Protein AF-H5SJ50-F1 (afdb_monomer)

Solvent-accessible surface area (backbone atoms only — not comparable to full-atom values): 4985 Å² total; per-residue (Å²): 140,58,66,77,48,103,87,42,49,55,66,57,68,32,62,91,32,47,74,73,46,47,52,43,46,52,56,47,45,75,76,46,77,77,88,46,64,64,51,43,25,71,73,54,62,44,92,54,54,66,59,23,50,52,51,36,48,53,47,48,71,71,37,84,84,55,87,79,61,89,81,54,78,80,79,73,79,81,128

Mean predicted aligned error: 4.26 Å

Foldseek 3Di:
DQAPDPPDGPVCLQPPDDPVLVVQVVVVVVVDNDDDQVSSCVRSVRPGPPVSVVVSQVCLVVDQPPPDDDDDDRDPPDD

Nearest PDB structures (foldseek):
  2i5h-assembly1_A  TM=9.455E-01  e=1.378E-03  Archaeoglobus fulgidus

pLDDT: mean 90.73, std 7.73, range [51.66, 96.75]

Organism: NCBI:txid29281

InterPro domains:
  IPR007003 Protein of unknown function DUF655 [PF04919] (4-73)
  IPR007003 Protein of unknown function DUF655 [PTHR40734] (4-74)

Secondary structure (DSSP, 8-state):
--EEETTEEGGGGSTT--HHHHHHHHHHHHH----SHHHHHHHH--S-HHHHHHHHHHHHHH-TT-S--SSSPPPPPP-

Structure (mmCIF, N/CA/C/O backbone):
data_AF-H5SJ50-F1
#
_entry.id   AF-H5SJ50-F1
#
loop_
_atom_site.group_PDB
_atom_site.id
_atom_site.type_symbol
_atom_site.label_atom_id
_atom_site.label_alt_id
_atom_site.label_comp_id
_atom_site.label_asym_id
_atom_site.label_entity_id
_atom_site.label_seq_id
_atom_site.pdbx_PDB_ins_code
_atom_site.Cartn_x
_atom_site.Cartn_y
_atom_site.Cartn_z
_atom_site.occupancy
_atom_site.B_iso_or_equiv
_atom_site.auth_seq_id
_atom_site.auth_comp_id
_atom_site.auth_asym_id
_atom_site.auth_atom_id
_atom_site.pdbx_PDB_model_num
ATOM 1 N N . SER A 1 1 ? 3.068 -10.178 8.803 1.00 62.03 1 SER A N 1
ATOM 2 C CA . SER A 1 1 ? 4.006 -9.037 8.708 1.00 62.03 1 SER A CA 1
ATOM 3 C C . SER A 1 1 ? 4.279 -8.749 7.236 1.00 62.03 1 SER A C 1
ATOM 5 O O . SER A 1 1 ? 4.451 -9.690 6.480 1.00 62.03 1 SER A O 1
ATOM 7 N N . GLY A 1 2 ? 4.229 -7.481 6.810 1.00 80.50 2 GLY A N 1
ATOM 8 C CA . GLY A 1 2 ? 4.418 -7.049 5.409 1.00 80.50 2 GLY A CA 1
ATOM 9 C C . GLY A 1 2 ? 5.510 -5.986 5.253 1.00 80.50 2 GLY A C 1
ATOM 10 O O . GLY A 1 2 ? 5.453 -5.160 4.349 1.00 80.50 2 GLY A O 1
ATOM 11 N N . MET A 1 3 ? 6.466 -5.953 6.182 1.00 90.94 3 MET A N 1
ATOM 12 C CA . MET A 1 3 ? 7.583 -5.008 6.177 1.00 90.94 3 MET A CA 1
ATOM 13 C C . MET A 1 3 ? 8.656 -5.484 5.195 1.00 90.94 3 MET A C 1
ATOM 15 O O . MET A 1 3 ? 9.094 -6.627 5.286 1.00 90.94 3 MET A O 1
ATOM 19 N N . LEU A 1 4 ? 9.088 -4.606 4.290 1.00 88.12 4 LEU A N 1
ATOM 20 C CA . LEU A 1 4 ? 10.209 -4.860 3.374 1.00 88.12 4 LEU A CA 1
ATOM 21 C C . LEU A 1 4 ? 11.538 -4.414 3.983 1.00 88.12 4 LEU A C 1
ATOM 23 O O . LEU A 1 4 ? 12.571 -5.043 3.788 1.00 88.12 4 LEU A O 1
ATOM 27 N N . THR A 1 5 ? 11.504 -3.323 4.746 1.00 89.94 5 THR A N 1
ATOM 28 C CA . THR A 1 5 ? 12.624 -2.838 5.562 1.00 89.94 5 THR A CA 1
ATOM 29 C C . THR A 1 5 ? 12.071 -2.331 6.896 1.00 89.94 5 THR A C 1
ATOM 31 O O . THR A 1 5 ? 10.861 -2.112 6.991 1.00 89.94 5 THR A O 1
ATOM 34 N N . PRO A 1 6 ? 12.907 -2.042 7.914 1.00 89.94 6 PRO A N 1
ATOM 35 C CA . PRO A 1 6 ? 12.433 -1.487 9.187 1.00 89.94 6 PRO A CA 1
ATOM 36 C C . PRO A 1 6 ? 11.639 -0.177 9.063 1.00 89.94 6 PRO A C 1
ATOM 38 O O . PRO A 1 6 ? 10.950 0.209 10.001 1.00 89.94 6 PRO A O 1
ATOM 41 N N . ARG A 1 7 ? 11.739 0.521 7.923 1.00 87.38 7 ARG A N 1
ATOM 42 C CA . ARG A 1 7 ? 11.077 1.810 7.672 1.00 87.38 7 ARG A CA 1
ATOM 43 C C . ARG A 1 7 ? 10.093 1.791 6.496 1.00 87.38 7 ARG A C 1
ATOM 45 O O . ARG A 1 7 ? 9.610 2.860 6.138 1.00 87.38 7 ARG A O 1
ATOM 52 N N . MET A 1 8 ? 9.833 0.636 5.876 1.00 90.62 8 MET A N 1
ATOM 53 C CA . MET A 1 8 ? 9.027 0.557 4.650 1.00 90.62 8 MET A CA 1
ATOM 54 C C . MET A 1 8 ? 8.152 -0.691 4.629 1.00 90.62 8 MET A C 1
ATOM 56 O O . MET A 1 8 ? 8.658 -1.816 4.693 1.00 90.62 8 MET A O 1
ATOM 60 N N . HIS A 1 9 ? 6.848 -0.485 4.479 1.00 94.56 9 HIS A N 1
ATOM 61 C CA . HIS A 1 9 ? 5.864 -1.545 4.332 1.00 94.56 9 HIS A CA 1
ATOM 62 C C . HIS A 1 9 ? 5.543 -1.810 2.853 1.00 94.56 9 HIS A C 1
ATOM 64 O O . HIS A 1 9 ? 5.465 -0.886 2.049 1.00 94.56 9 HIS A O 1
ATOM 70 N N . ALA A 1 10 ? 5.285 -3.067 2.490 1.00 94.06 10 ALA A N 1
ATOM 71 C CA . ALA A 1 10 ? 4.975 -3.480 1.119 1.00 94.06 10 ALA A CA 1
ATOM 72 C C . ALA A 1 10 ? 3.768 -2.737 0.524 1.00 94.06 10 ALA A C 1
ATOM 74 O O . ALA A 1 10 ? 3.792 -2.345 -0.634 1.00 94.06 10 ALA A O 1
ATOM 75 N N . LEU A 1 11 ? 2.731 -2.481 1.327 1.00 93.69 11 LEU A N 1
ATOM 76 C CA . LEU A 1 11 ? 1.557 -1.719 0.876 1.00 93.69 11 LEU A CA 1
ATOM 77 C C . LEU A 1 11 ? 1.892 -0.288 0.428 1.00 93.69 11 LEU A C 1
ATOM 79 O O . LEU A 1 11 ? 1.178 0.232 -0.416 1.00 93.69 11 LEU A O 1
ATOM 83 N N . GLU A 1 12 ? 2.966 0.333 0.931 1.00 93.19 12 GLU A N 1
ATOM 84 C CA . GLU A 1 12 ? 3.383 1.680 0.495 1.00 93.19 12 GLU A CA 1
ATOM 85 C C . GLU A 1 12 ? 3.896 1.699 -0.952 1.00 93.19 12 GLU A C 1
ATOM 87 O O . GLU A 1 12 ? 3.973 2.756 -1.571 1.00 93.19 12 GLU A O 1
ATOM 92 N N . LEU A 1 13 ? 4.234 0.534 -1.511 1.00 93.25 13 LEU A N 1
ATOM 93 C CA . LEU A 1 13 ? 4.621 0.406 -2.912 1.00 93.25 13 LEU A CA 1
ATOM 94 C C . LEU A 1 13 ? 3.423 0.440 -3.865 1.00 93.25 13 LEU A C 1
ATOM 96 O O . LEU A 1 13 ? 3.606 0.645 -5.067 1.00 93.25 13 LEU A O 1
ATOM 100 N N . VAL A 1 14 ? 2.206 0.226 -3.356 1.00 94.00 14 VAL A N 1
ATOM 101 C CA . VAL A 1 14 ? 0.985 0.275 -4.158 1.00 94.00 14 VAL A CA 1
ATOM 102 C C . VAL A 1 14 ? 0.616 1.744 -4.407 1.00 94.00 14 VAL A C 1
ATOM 104 O O . VAL A 1 14 ? 0.420 2.499 -3.449 1.00 94.00 14 VAL A O 1
ATOM 107 N N . PRO A 1 15 ? 0.482 2.177 -5.676 1.00 92.12 15 PRO A N 1
ATOM 108 C CA . PRO A 1 15 ? 0.143 3.556 -6.005 1.00 92.12 15 PRO A CA 1
ATOM 109 C C . PRO A 1 15 ? -1.126 4.030 -5.290 1.00 92.12 15 PRO A C 1
ATOM 111 O O . PRO A 1 15 ? -2.177 3.399 -5.376 1.00 92.12 15 PRO A O 1
ATOM 114 N N . GLY A 1 16 ? -1.029 5.169 -4.605 1.00 90.06 16 GLY A N 1
ATOM 115 C CA . GLY A 1 16 ? -2.134 5.754 -3.840 1.00 90.06 16 GLY A CA 1
ATOM 116 C C . GLY A 1 16 ? -2.148 5.396 -2.350 1.00 90.06 16 GLY A C 1
ATOM 117 O O . GLY A 1 16 ? -2.898 6.022 -1.603 1.00 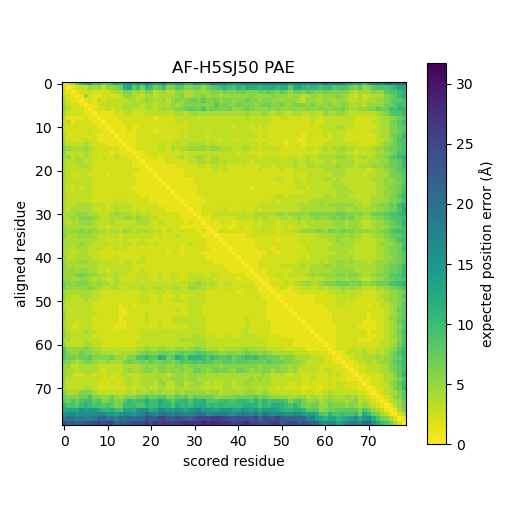90.06 16 GLY A O 1
ATOM 118 N N . ILE A 1 17 ? -1.294 4.476 -1.885 1.00 93.44 17 ILE A N 1
ATOM 119 C CA . ILE A 1 17 ? -1.167 4.148 -0.460 1.00 93.44 17 ILE A CA 1
ATOM 120 C C . ILE A 1 17 ? 0.052 4.862 0.137 1.00 93.44 17 ILE A C 1
ATOM 122 O O . ILE A 1 17 ? 1.189 4.426 0.002 1.00 93.44 17 ILE A O 1
ATOM 126 N N . GLY A 1 18 ? -0.190 5.968 0.842 1.00 90.75 18 GLY A N 1
ATOM 127 C CA . GLY A 1 18 ? 0.820 6.627 1.681 1.00 90.75 18 GLY A CA 1
ATOM 128 C C . GLY A 1 18 ? 0.743 6.196 3.149 1.00 90.75 18 GLY A C 1
ATOM 129 O O . GLY A 1 18 ? -0.172 5.477 3.548 1.00 90.75 18 GLY A O 1
ATOM 130 N N . LYS A 1 19 ? 1.636 6.721 3.998 1.00 91.44 19 LYS A N 1
ATOM 131 C CA . LYS A 1 19 ? 1.716 6.386 5.438 1.00 91.44 19 LYS A CA 1
ATOM 132 C C . LYS A 1 19 ? 0.383 6.460 6.190 1.00 91.44 19 LYS A C 1
ATOM 134 O O . LYS A 1 19 ? 0.065 5.560 6.959 1.00 91.44 19 LYS A O 1
ATOM 139 N N . LYS A 1 20 ? -0.419 7.508 5.963 1.00 92.06 20 LYS A N 1
ATOM 140 C CA . LYS A 1 20 ? -1.737 7.662 6.612 1.00 92.06 20 LYS A CA 1
ATOM 141 C C . LYS A 1 20 ? -2.693 6.537 6.216 1.00 92.06 20 LYS A C 1
ATOM 143 O O . LYS A 1 20 ? -3.392 5.986 7.060 1.00 92.06 20 LYS A O 1
ATOM 148 N N . MET A 1 21 ? -2.713 6.201 4.929 1.00 93.94 21 MET A N 1
ATOM 149 C CA . MET A 1 21 ? -3.572 5.147 4.408 1.00 93.94 21 MET A CA 1
ATOM 150 C C . MET A 1 21 ? -3.078 3.772 4.862 1.00 93.94 21 MET A C 1
ATOM 152 O O . MET A 1 21 ? -3.894 2.963 5.281 1.00 93.94 21 MET A O 1
ATOM 156 N N . LEU A 1 22 ? -1.760 3.541 4.887 1.00 94.00 22 LEU A N 1
ATOM 157 C CA . LEU A 1 22 ? -1.150 2.339 5.458 1.00 94.00 22 LEU A CA 1
ATOM 158 C C . LEU A 1 22 ? -1.619 2.098 6.896 1.00 94.00 22 LEU A C 1
ATOM 160 O O . LEU A 1 22 ? -2.082 1.004 7.197 1.00 94.00 22 LEU A O 1
ATOM 164 N N . GLN A 1 23 ? -1.517 3.104 7.771 1.00 93.69 23 GLN A N 1
ATOM 165 C CA . GLN A 1 23 ? -1.956 2.961 9.164 1.00 93.69 23 GLN A CA 1
ATOM 166 C C . GLN A 1 23 ? -3.429 2.559 9.234 1.00 93.69 23 GLN A C 1
ATOM 168 O O . GLN A 1 23 ? -3.774 1.612 9.930 1.00 93.69 23 GLN A O 1
ATOM 173 N N . LYS A 1 24 ? -4.277 3.190 8.415 1.00 94.44 24 LYS A N 1
ATOM 174 C CA . LYS A 1 24 ? -5.692 2.832 8.319 1.00 94.44 24 LYS A CA 1
ATOM 175 C C . LYS A 1 24 ? -5.908 1.393 7.836 1.00 94.44 24 LYS A C 1
ATOM 177 O O . LYS A 1 24 ? -6.716 0.683 8.416 1.00 94.44 24 LYS A O 1
ATOM 182 N N . PHE A 1 25 ? -5.167 0.937 6.824 1.00 94.50 25 PHE A N 1
ATOM 183 C CA . PHE A 1 25 ? -5.205 -0.456 6.360 1.00 94.50 25 PHE A CA 1
ATOM 184 C C . PHE A 1 25 ? -4.853 -1.446 7.472 1.00 94.50 25 PHE A C 1
ATOM 186 O O . PHE A 1 25 ? -5.508 -2.478 7.589 1.00 94.50 25 PHE A O 1
ATOM 193 N N . LEU A 1 26 ? -3.820 -1.146 8.263 1.00 93.38 26 LEU A N 1
ATOM 194 C CA . LEU A 1 26 ? -3.386 -2.006 9.361 1.00 93.38 26 LEU A CA 1
ATOM 195 C C . LEU A 1 26 ? -4.445 -2.053 10.466 1.00 93.38 26 LEU A C 1
ATOM 197 O O . LEU A 1 26 ? -4.873 -3.145 10.818 1.00 93.38 26 LEU A O 1
ATOM 201 N N . THR A 1 27 ? -4.941 -0.897 10.918 1.00 94.81 27 THR A N 1
ATOM 202 C CA . THR A 1 27 ? -6.000 -0.818 11.937 1.00 94.81 27 THR A CA 1
ATOM 203 C C . THR A 1 27 ? -7.270 -1.549 11.505 1.00 94.81 27 THR A C 1
ATOM 205 O O . THR A 1 27 ? -7.816 -2.340 12.265 1.00 94.81 27 THR A O 1
ATOM 208 N N . GLU A 1 28 ? -7.732 -1.330 10.272 1.00 95.00 28 GLU A N 1
ATOM 209 C CA . GLU A 1 28 ? -8.915 -2.019 9.753 1.00 95.00 28 GLU A CA 1
ATOM 210 C C . GLU A 1 28 ? -8.688 -3.532 9.678 1.00 95.00 28 GLU A C 1
ATOM 212 O O . GLU A 1 28 ? -9.521 -4.311 10.137 1.00 95.00 28 GLU A O 1
ATOM 217 N N . ARG A 1 29 ? -7.540 -3.975 9.163 1.00 93.56 29 ARG A N 1
ATOM 218 C CA . ARG A 1 29 ? -7.237 -5.407 9.083 1.00 93.56 29 ARG A CA 1
ATOM 219 C C . ARG A 1 29 ? -7.196 -6.070 10.462 1.00 93.56 29 ARG A C 1
ATOM 221 O O . ARG A 1 29 ? -7.627 -7.213 10.577 1.00 93.56 29 ARG A O 1
ATOM 228 N N . ASP A 1 30 ? -6.682 -5.370 11.472 1.00 93.75 30 ASP A N 1
ATOM 229 C CA . ASP A 1 30 ? -6.612 -5.879 12.843 1.00 93.75 30 ASP A CA 1
ATOM 230 C C . ASP A 1 30 ? -8.014 -6.006 13.470 1.00 93.75 30 ASP A C 1
ATOM 232 O O . ASP A 1 30 ? -8.249 -6.929 14.246 1.00 93.75 30 ASP A O 1
ATOM 236 N N . ASN A 1 31 ? -8.968 -5.151 13.074 1.00 93.81 31 ASN A N 1
ATOM 237 C CA . ASN A 1 31 ? -10.375 -5.281 13.469 1.00 93.81 31 ASN A CA 1
ATOM 238 C C . ASN A 1 31 ? -11.059 -6.478 12.786 1.00 93.81 31 ASN A C 1
ATOM 240 O O . ASN A 1 31 ? -11.740 -7.265 13.440 1.00 93.81 31 ASN A O 1
ATOM 244 N N . ALA A 1 32 ? -10.921 -6.595 11.461 1.00 94.88 32 ALA A N 1
ATOM 245 C CA . ALA A 1 32 ? -11.507 -7.679 10.674 1.00 94.88 32 ALA A CA 1
ATOM 246 C C . ALA A 1 32 ? -10.822 -7.824 9.307 1.00 94.88 32 ALA A C 1
ATOM 248 O O . ALA A 1 32 ? -10.511 -6.830 8.641 1.00 94.88 32 ALA A O 1
ATOM 249 N N . SER A 1 33 ? -10.674 -9.069 8.842 1.00 94.75 33 SER A N 1
ATOM 250 C CA . SER A 1 33 ? -10.146 -9.364 7.502 1.00 94.75 33 SER A CA 1
ATOM 251 C C . SER A 1 33 ? -11.035 -8.779 6.404 1.00 94.75 33 SER A C 1
ATOM 253 O O . SER A 1 33 ? -12.258 -8.792 6.518 1.00 94.75 33 SER A O 1
ATOM 255 N N . PHE A 1 34 ? -10.419 -8.286 5.328 1.00 95.81 34 PHE A N 1
ATOM 256 C CA . PHE A 1 34 ? -11.160 -7.789 4.169 1.00 95.81 34 PHE A CA 1
ATOM 257 C C . PHE A 1 34 ? -11.756 -8.947 3.366 1.00 95.81 34 PHE A C 1
ATOM 259 O O . PHE A 1 34 ? -11.059 -9.919 3.075 1.00 95.81 34 PHE A O 1
ATOM 266 N N . THR A 1 35 ? -13.022 -8.825 2.974 1.00 96.44 35 THR A N 1
ATOM 267 C CA . THR A 1 35 ? -13.744 -9.871 2.223 1.00 96.44 35 THR A CA 1
ATOM 268 C C . THR A 1 35 ? -13.873 -9.566 0.731 1.00 96.44 35 THR A C 1
ATOM 270 O O . THR A 1 35 ? -14.079 -10.478 -0.067 1.00 96.44 35 THR A O 1
ATOM 273 N N . SER A 1 36 ? -13.735 -8.299 0.329 1.00 96.75 36 SER A N 1
ATOM 274 C CA . SER A 1 36 ? -13.844 -7.870 -1.067 1.00 96.75 36 SER A CA 1
ATOM 275 C C . SER A 1 36 ? -13.072 -6.575 -1.341 1.00 96.75 36 SER A C 1
ATOM 277 O O . SER A 1 36 ? -12.675 -5.847 -0.430 1.00 96.75 36 SER A O 1
ATOM 279 N N . PHE A 1 37 ? -12.879 -6.248 -2.621 1.00 95.12 37 PHE A N 1
ATOM 280 C CA . PHE A 1 37 ? -12.309 -4.958 -3.024 1.00 95.12 37 PHE A CA 1
ATOM 281 C C . PHE A 1 37 ? -13.204 -3.775 -2.635 1.00 95.12 37 PHE A C 1
ATOM 283 O O . PHE A 1 37 ? -12.704 -2.694 -2.330 1.00 95.12 37 PHE A O 1
ATOM 290 N N . GLU A 1 38 ? -14.519 -3.973 -2.617 1.00 95.25 38 GLU A N 1
ATOM 291 C CA . GLU A 1 38 ? -15.462 -2.956 -2.163 1.00 95.25 38 GLU A CA 1
ATOM 292 C C . GLU A 1 38 ? -15.334 -2.709 -0.655 1.00 95.25 38 GLU A C 1
ATOM 294 O O . GLU A 1 38 ? -15.294 -1.556 -0.230 1.00 95.25 38 GLU A O 1
ATOM 299 N N . ASP A 1 39 ? -15.144 -3.767 0.139 1.00 95.94 39 ASP A N 1
ATOM 300 C CA . ASP A 1 39 ? -14.877 -3.659 1.576 1.00 95.94 39 ASP A CA 1
ATOM 301 C C . ASP A 1 39 ? -13.599 -2.852 1.851 1.00 95.94 39 ASP A C 1
ATOM 303 O O . ASP A 1 39 ? -13.593 -1.912 2.650 1.00 95.94 39 ASP A O 1
ATOM 307 N N . VAL A 1 40 ? -12.529 -3.130 1.095 1.00 94.88 40 VAL A N 1
ATOM 308 C CA . VAL A 1 40 ? -11.289 -2.342 1.155 1.00 94.88 40 VAL A CA 1
ATOM 309 C C . VAL A 1 40 ? -11.564 -0.873 0.848 1.00 94.88 40 VAL A C 1
ATOM 311 O O . VAL A 1 40 ? -11.122 -0.001 1.599 1.00 94.88 40 VAL A O 1
ATOM 314 N N . LYS A 1 41 ? -12.290 -0.574 -0.233 1.00 94.75 41 LYS A N 1
ATOM 315 C CA . LYS A 1 41 ? -12.613 0.802 -0.627 1.00 94.75 41 LYS A CA 1
ATOM 316 C C . LYS A 1 41 ? -13.392 1.527 0.469 1.00 94.75 41 LYS A C 1
ATOM 318 O O . LYS A 1 41 ? -13.002 2.628 0.853 1.00 94.75 41 LYS A O 1
ATOM 323 N N . ASN A 1 42 ? -14.440 0.901 0.998 1.00 94.94 42 ASN A N 1
ATOM 324 C CA . ASN A 1 42 ? -15.332 1.504 1.986 1.00 94.94 42 ASN A CA 1
ATOM 325 C C . ASN A 1 42 ? -14.617 1.758 3.317 1.00 94.94 42 ASN A C 1
ATOM 327 O O . ASN A 1 42 ? -14.721 2.846 3.884 1.00 94.94 42 ASN A O 1
ATOM 331 N N . ARG A 1 43 ? -13.825 0.792 3.790 1.00 94.94 43 ARG A N 1
ATOM 332 C CA . ARG A 1 43 ? -13.154 0.887 5.090 1.00 94.94 43 ARG A CA 1
ATOM 333 C C . ARG A 1 43 ? -11.915 1.760 5.033 1.00 94.94 43 ARG A C 1
ATOM 335 O O . ARG A 1 43 ? -11.732 2.637 5.870 1.00 94.94 43 ARG A O 1
ATOM 342 N N . THR A 1 44 ? -11.073 1.603 4.015 1.00 93.25 44 THR A N 1
ATOM 343 C CA . THR A 1 44 ? -9.789 2.323 3.933 1.00 93.25 44 THR A CA 1
ATOM 344 C C . THR A 1 44 ? -9.914 3.681 3.247 1.00 93.25 44 THR A C 1
ATOM 346 O O . THR A 1 44 ? -9.169 4.604 3.575 1.00 93.25 44 THR A O 1
ATOM 349 N N . GLY A 1 45 ? -10.911 3.871 2.383 1.00 92.19 45 GLY A N 1
ATOM 350 C CA . GLY A 1 45 ? -11.060 5.074 1.563 1.00 92.19 45 GLY A CA 1
ATOM 351 C C . GLY A 1 45 ? -10.153 5.095 0.330 1.00 92.19 45 GLY A C 1
ATOM 352 O O . GLY A 1 45 ? -10.006 6.146 -0.289 1.00 92.19 45 GLY A O 1
ATOM 353 N N . LEU A 1 46 ? -9.526 3.968 -0.029 1.00 92.88 46 LEU A N 1
ATOM 354 C CA . LEU A 1 46 ? -8.804 3.820 -1.292 1.00 92.88 46 LEU A CA 1
ATOM 355 C C . LEU A 1 46 ? -9.826 3.809 -2.447 1.00 92.88 46 LEU A C 1
ATOM 357 O O . LEU A 1 46 ? -10.592 2.852 -2.546 1.00 92.88 46 LEU A O 1
ATOM 361 N N . PRO A 1 47 ? -9.871 4.832 -3.325 1.00 90.44 47 PRO A N 1
ATOM 362 C CA . PRO A 1 47 ? -10.980 5.018 -4.265 1.00 90.44 47 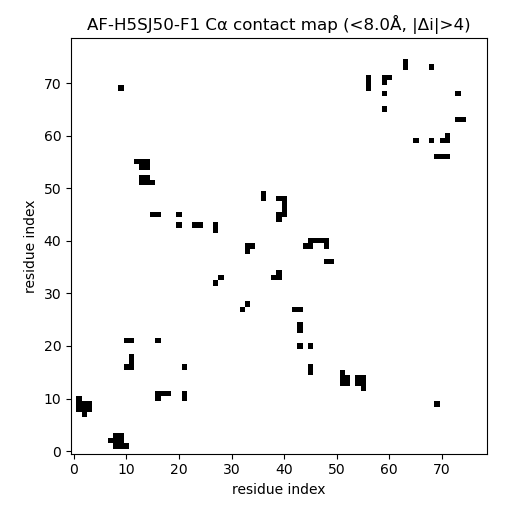PRO A CA 1
ATOM 363 C C . PRO A 1 47 ? -11.153 3.869 -5.263 1.00 90.44 47 PRO A C 1
ATOM 365 O O . PRO A 1 47 ? -12.288 3.508 -5.583 1.00 90.44 47 PRO A O 1
ATOM 368 N N . ASN A 1 48 ? -10.046 3.298 -5.746 1.00 94.38 48 ASN A N 1
ATOM 369 C CA . ASN A 1 48 ? -10.061 2.190 -6.694 1.00 94.38 48 ASN A CA 1
ATOM 370 C C . ASN A 1 48 ? -8.940 1.177 -6.379 1.00 94.38 48 ASN A C 1
ATOM 372 O O . ASN A 1 48 ? -7.837 1.280 -6.924 1.00 94.38 48 ASN A O 1
ATOM 376 N N . PRO A 1 49 ?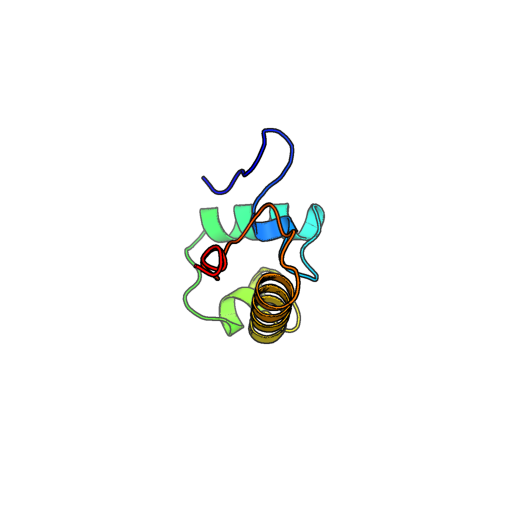 -9.183 0.214 -5.468 1.00 94.62 49 PRO A N 1
ATOM 377 C CA . PRO A 1 49 ? -8.167 -0.749 -5.042 1.00 94.62 49 PRO A CA 1
ATOM 378 C C . PRO A 1 49 ? -7.710 -1.675 -6.172 1.00 94.62 49 PRO A C 1
ATOM 380 O O . PRO A 1 49 ? -6.528 -2.003 -6.250 1.00 94.62 49 PRO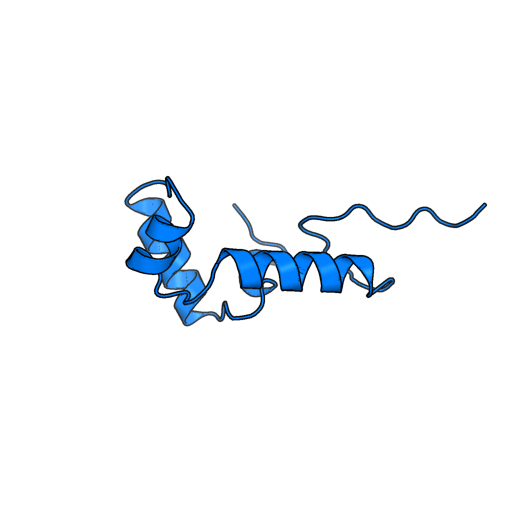 A O 1
ATOM 383 N N . VAL A 1 50 ? -8.618 -2.053 -7.077 1.00 96.06 50 VAL A N 1
ATOM 384 C CA . VAL A 1 50 ? -8.293 -2.898 -8.236 1.00 96.06 50 VAL A CA 1
ATOM 385 C C . VAL A 1 50 ? -7.317 -2.172 -9.156 1.00 96.06 50 VAL A C 1
ATOM 387 O O . VAL A 1 50 ? -6.269 -2.709 -9.504 1.00 96.06 50 VAL A O 1
ATOM 390 N N . GLU A 1 51 ? -7.617 -0.922 -9.503 1.00 96.31 51 GLU A N 1
ATOM 391 C CA . GLU A 1 51 ? -6.756 -0.121 -10.373 1.00 96.31 51 GLU A CA 1
ATOM 392 C C . GLU A 1 51 ? -5.381 0.145 -9.746 1.00 96.31 51 GLU A C 1
ATOM 394 O O . GLU A 1 5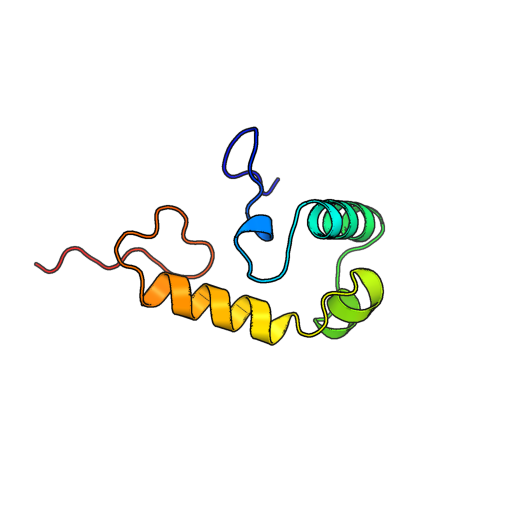1 ? -4.368 0.100 -10.444 1.00 96.31 51 GLU A O 1
ATOM 399 N N . ALA A 1 52 ? -5.322 0.375 -8.432 1.00 95.38 52 ALA A N 1
ATOM 400 C CA . ALA A 1 52 ? -4.065 0.551 -7.711 1.00 95.38 52 ALA A CA 1
ATOM 401 C C . ALA A 1 52 ? -3.162 -0.694 -7.825 1.00 95.38 52 ALA A C 1
ATOM 403 O O . ALA A 1 52 ? -1.973 -0.576 -8.133 1.00 95.38 52 ALA A O 1
ATOM 404 N N . ILE A 1 53 ? -3.738 -1.889 -7.661 1.00 95.62 53 ILE A N 1
ATOM 405 C CA . ILE A 1 53 ? -3.026 -3.165 -7.820 1.00 95.62 53 ILE A CA 1
ATOM 406 C C . ILE A 1 53 ? -2.589 -3.369 -9.274 1.00 95.62 53 ILE A C 1
ATOM 408 O O . ILE A 1 53 ? -1.425 -3.675 -9.520 1.00 95.62 53 ILE A O 1
ATOM 412 N N . VAL A 1 54 ? -3.478 -3.141 -10.247 1.00 96.62 54 VAL A N 1
ATOM 413 C CA . VAL A 1 54 ? -3.153 -3.267 -11.680 1.00 96.62 54 VAL A CA 1
ATOM 414 C C . VAL A 1 54 ? -1.990 -2.352 -12.058 1.00 96.62 54 VAL A C 1
ATOM 416 O O . VAL A 1 54 ? -1.042 -2.793 -12.708 1.00 96.62 54 VAL A O 1
ATOM 419 N N . LYS A 1 55 ? -2.009 -1.091 -11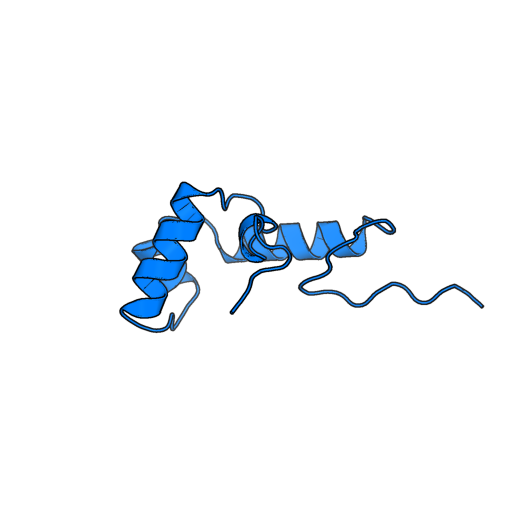.609 1.00 95.75 55 LYS A N 1
ATOM 420 C CA . LYS A 1 55 ? -0.908 -0.149 -11.846 1.00 95.75 55 LYS A CA 1
ATOM 421 C C . LYS A 1 55 ? 0.400 -0.662 -11.256 1.00 95.75 55 LYS A C 1
ATOM 423 O O . LYS A 1 55 ? 1.421 -0.585 -11.937 1.00 95.75 55 LYS A O 1
ATOM 428 N N . ARG A 1 56 ? 0.373 -1.224 -10.042 1.00 95.75 56 ARG A N 1
ATOM 429 C CA . ARG A 1 56 ? 1.569 -1.805 -9.423 1.00 95.75 56 ARG A CA 1
ATOM 430 C C . ARG A 1 56 ? 2.105 -2.996 -10.217 1.00 95.75 56 ARG A C 1
ATOM 432 O O . ARG A 1 56 ? 3.293 -3.027 -10.513 1.00 95.75 56 ARG A O 1
ATOM 439 N N . ILE A 1 57 ? 1.242 -3.924 -10.630 1.00 95.19 57 ILE A N 1
ATOM 440 C CA . ILE A 1 57 ? 1.631 -5.078 -11.458 1.00 95.19 57 ILE A CA 1
ATOM 441 C C . ILE A 1 57 ? 2.303 -4.608 -12.753 1.00 95.19 57 ILE A C 1
ATOM 443 O O . ILE A 1 57 ? 3.385 -5.071 -13.103 1.00 95.19 57 ILE A O 1
ATOM 447 N N . VAL A 1 58 ? 1.695 -3.648 -13.455 1.00 94.44 58 VAL A N 1
ATOM 448 C CA . VAL A 1 58 ? 2.247 -3.118 -14.710 1.00 94.44 58 VAL A CA 1
ATOM 449 C C . VAL A 1 58 ? 3.591 -2.418 -14.485 1.00 94.44 58 VAL A C 1
ATOM 451 O O . VAL A 1 58 ? 4.486 -2.558 -15.319 1.00 94.44 58 VAL A O 1
ATOM 454 N N . GLN A 1 59 ? 3.757 -1.689 -13.377 1.00 93.38 59 GLN A N 1
ATOM 455 C CA . GLN A 1 59 ? 5.042 -1.090 -13.001 1.00 93.38 59 GLN A CA 1
ATOM 456 C C . GLN A 1 59 ? 6.115 -2.161 -12.788 1.00 93.38 59 GLN A C 1
ATOM 458 O O . GLN A 1 59 ? 7.190 -2.046 -13.368 1.00 93.38 59 GLN A O 1
ATOM 463 N N . GLU A 1 60 ? 5.805 -3.227 -12.047 1.00 93.75 60 GLU A N 1
ATOM 464 C CA . GLU A 1 60 ? 6.736 -4.334 -11.800 1.00 93.75 60 GLU A CA 1
ATOM 465 C C . GLU A 1 60 ? 7.134 -5.066 -13.092 1.00 93.75 60 GLU A C 1
ATOM 467 O O . GLU A 1 60 ? 8.295 -5.435 -13.256 1.00 93.75 60 GLU A O 1
ATOM 472 N N . ILE A 1 61 ? 6.207 -5.253 -14.041 1.00 92.38 61 ILE A N 1
ATOM 473 C CA . ILE A 1 61 ? 6.515 -5.868 -15.347 1.00 92.38 61 ILE A CA 1
ATOM 474 C C . ILE A 1 61 ? 7.435 -4.967 -16.178 1.00 92.38 61 ILE A C 1
ATOM 476 O O . ILE A 1 61 ? 8.387 -5.448 -16.794 1.00 92.38 61 ILE A O 1
ATOM 480 N N . LYS A 1 62 ? 7.134 -3.665 -16.245 1.00 91.19 62 LYS A N 1
ATOM 481 C CA . LYS A 1 62 ? 7.849 -2.723 -17.120 1.00 91.19 62 LYS A CA 1
ATOM 482 C C . LYS A 1 62 ? 9.223 -2.344 -16.577 1.00 91.19 62 LYS A C 1
ATOM 484 O O . LYS A 1 62 ? 10.148 -2.145 -17.361 1.00 91.19 62 LYS A O 1
ATOM 489 N N . ASN A 1 63 ? 9.350 -2.224 -15.259 1.00 89.56 63 ASN A N 1
ATOM 490 C CA . ASN A 1 63 ? 10.590 -1.840 -14.608 1.00 89.56 63 ASN A CA 1
ATOM 491 C C . ASN A 1 63 ? 11.457 -3.079 -14.347 1.00 89.56 63 ASN A C 1
ATOM 493 O O . ASN A 1 63 ? 11.202 -3.864 -13.429 1.00 89.56 63 ASN A O 1
ATOM 497 N N . LYS A 1 64 ? 12.492 -3.274 -15.169 1.00 83.12 64 LYS A N 1
ATOM 498 C CA . LYS A 1 64 ? 13.435 -4.391 -14.998 1.00 83.12 64 LYS A CA 1
ATOM 499 C C . LYS A 1 64 ? 14.256 -4.251 -13.716 1.00 83.12 64 LYS A C 1
ATOM 501 O O . LYS A 1 64 ? 14.489 -5.256 -13.054 1.00 83.12 64 LYS A O 1
ATOM 506 N N . ASP A 1 65 ? 14.563 -3.018 -13.326 1.00 86.88 65 ASP A N 1
ATOM 507 C CA . ASP A 1 65 ? 15.369 -2.683 -12.149 1.00 86.88 65 ASP A CA 1
ATOM 508 C C . ASP A 1 65 ? 14.527 -2.554 -10.864 1.00 86.88 65 ASP A C 1
ATOM 510 O O . ASP A 1 65 ? 14.995 -2.053 -9.839 1.00 86.88 65 ASP A O 1
ATOM 514 N N . GLU A 1 66 ? 13.257 -2.982 -10.892 1.00 90.62 66 GLU A N 1
ATOM 515 C CA . GLU A 1 66 ? 12.391 -2.976 -9.713 1.00 90.62 66 GLU A CA 1
ATOM 516 C C . GLU A 1 66 ? 12.939 -3.922 -8.639 1.00 90.62 66 GLU A C 1
ATOM 518 O O . GLU A 1 66 ? 12.867 -5.145 -8.766 1.00 90.62 66 GLU A O 1
ATOM 523 N N . LYS A 1 67 ? 13.441 -3.334 -7.550 1.00 87.38 67 LYS A N 1
ATOM 524 C CA . LYS A 1 67 ? 14.029 -4.063 -6.420 1.00 87.38 67 LYS A CA 1
ATOM 525 C C . LYS A 1 67 ? 13.008 -4.879 -5.623 1.00 87.38 67 LYS A C 1
ATOM 527 O O . LYS A 1 67 ? 13.359 -5.914 -5.065 1.00 87.38 67 LYS A O 1
ATOM 532 N N . TYR A 1 68 ? 11.770 -4.398 -5.511 1.00 90.44 68 TYR A N 1
ATOM 533 C CA . TYR A 1 68 ? 10.736 -5.034 -4.694 1.00 90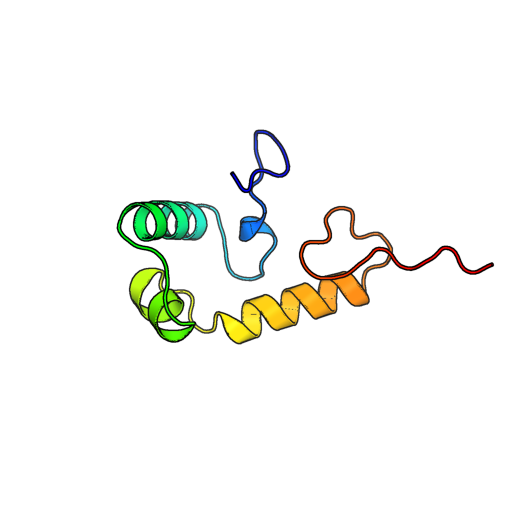.44 68 TYR A CA 1
ATOM 534 C C . TYR A 1 68 ? 9.555 -5.443 -5.565 1.00 90.44 68 TYR A C 1
ATOM 536 O O . TYR A 1 68 ? 8.722 -4.619 -5.936 1.00 90.44 68 TYR A O 1
ATOM 544 N N . ARG A 1 69 ? 9.458 -6.734 -5.873 1.00 91.25 69 ARG A N 1
ATOM 545 C CA . ARG A 1 69 ? 8.351 -7.281 -6.659 1.00 91.25 69 ARG A CA 1
ATOM 546 C C . ARG A 1 69 ? 7.350 -7.961 -5.732 1.00 91.25 69 ARG A C 1
ATOM 548 O O . ARG A 1 69 ? 7.713 -8.885 -5.009 1.00 91.25 69 ARG A O 1
ATOM 555 N N . LEU A 1 70 ? 6.114 -7.468 -5.710 1.00 91.00 70 LEU A N 1
ATOM 556 C CA . LEU A 1 70 ? 5.040 -8.001 -4.869 1.00 91.00 70 LEU A CA 1
ATOM 557 C C . LEU A 1 70 ? 4.175 -9.014 -5.618 1.00 91.00 70 LEU A C 1
ATOM 559 O O . LEU A 1 70 ? 3.661 -9.947 -5.007 1.00 91.00 70 LEU A O 1
ATOM 563 N N . PHE A 1 71 ? 3.997 -8.821 -6.925 1.00 92.31 71 PHE A N 1
ATOM 564 C CA . PHE A 1 71 ? 3.037 -9.574 -7.730 1.00 92.31 71 PHE A CA 1
ATOM 565 C C . PHE A 1 71 ? 3.692 -10.365 -8.864 1.00 92.31 71 PHE A C 1
ATOM 567 O O . PHE A 1 71 ? 3.145 -11.378 -9.298 1.00 92.31 71 PHE A O 1
ATOM 574 N N . VAL A 1 72 ? 4.840 -9.908 -9.367 1.00 92.06 72 VAL A N 1
ATOM 575 C CA . VAL A 1 72 ? 5.470 -10.450 -10.580 1.00 92.06 72 VAL A CA 1
ATOM 576 C C . VAL A 1 72 ? 6.812 -11.090 -10.238 1.00 92.06 72 VAL A C 1
ATOM 578 O O . VAL A 1 72 ? 7.547 -10.599 -9.389 1.00 92.06 72 VAL A O 1
ATOM 581 N N . ARG A 1 73 ? 7.167 -12.184 -10.914 1.00 86.50 73 ARG A N 1
ATOM 582 C CA . ARG A 1 73 ? 8.498 -12.794 -10.765 1.00 86.50 73 ARG A CA 1
ATOM 583 C C . ARG A 1 73 ? 9.579 -11.918 -11.400 1.00 86.50 73 ARG A C 1
ATOM 585 O O . ARG A 1 73 ? 9.295 -11.090 -12.267 1.00 86.50 73 ARG A O 1
ATOM 592 N N . GLU A 1 74 ? 10.819 -12.101 -10.964 1.00 82.56 74 GLU A N 1
ATOM 593 C CA . GLU A 1 74 ? 11.960 -11.490 -11.643 1.00 82.56 74 GLU A CA 1
ATOM 594 C C . GLU A 1 74 ? 12.025 -11.987 -13.095 1.00 82.56 74 GLU A C 1
ATOM 596 O O . GLU A 1 74 ? 11.763 -13.169 -13.350 1.00 82.56 74 GLU A O 1
ATOM 601 N N . PRO A 1 75 ? 12.318 -11.105 -14.068 1.00 76.81 75 PRO A N 1
ATOM 602 C CA . PRO A 1 75 ? 12.560 -11.547 -15.431 1.00 76.81 75 PRO A CA 1
ATOM 603 C C . PRO A 1 75 ? 13.762 -12.493 -15.418 1.00 76.81 75 PRO A C 1
ATOM 605 O O . PR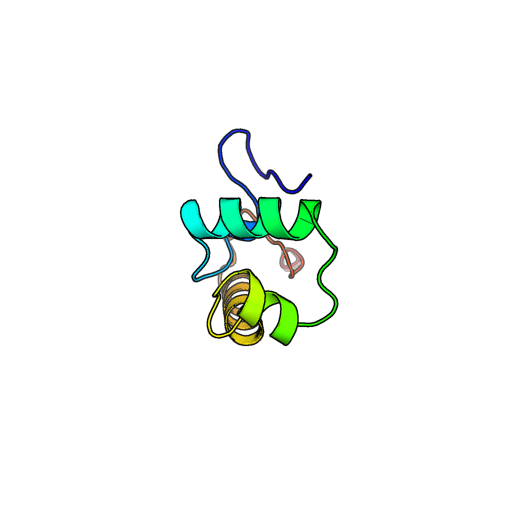O A 1 75 ? 14.786 -12.164 -14.818 1.00 76.81 75 PRO A O 1
ATOM 608 N N . SER A 1 76 ? 13.651 -13.660 -16.064 1.0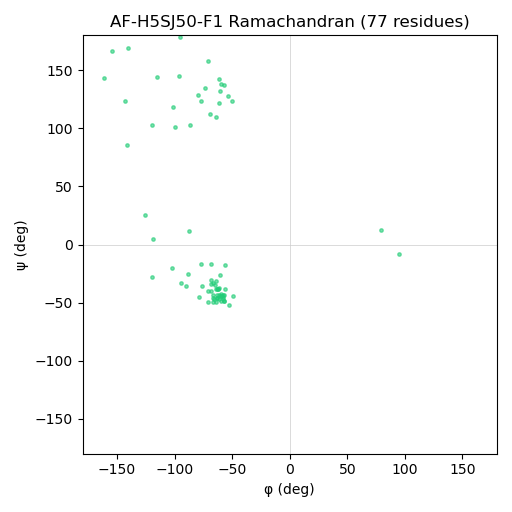0 75.50 76 SER A N 1
ATOM 609 C CA . SER A 1 76 ? 14.813 -14.539 -16.187 1.00 75.50 76 SER A CA 1
ATOM 610 C C . SER A 1 76 ? 15.935 -13.757 -16.878 1.00 75.50 76 SER A C 1
ATOM 612 O O . SER A 1 76 ? 15.660 -13.034 -17.851 1.00 75.50 76 SER A O 1
ATOM 614 N N . PRO A 1 77 ? 17.192 -13.871 -16.410 1.00 71.00 77 PRO A N 1
ATOM 615 C CA . PRO A 1 77 ? 18.324 -13.500 -17.241 1.00 71.00 77 PRO A CA 1
ATOM 616 C C . PRO A 1 77 ? 18.115 -14.218 -18.573 1.00 71.00 77 PRO A C 1
ATOM 618 O O . PRO A 1 77 ? 17.840 -15.418 -18.586 1.00 71.00 77 PRO A O 1
ATOM 621 N N . ARG A 1 78 ? 18.082 -13.473 -19.679 1.00 68.19 78 ARG A N 1
ATOM 622 C CA . ARG A 1 78 ? 18.025 -14.109 -20.995 1.00 68.19 78 ARG A CA 1
ATOM 623 C C . ARG A 1 78 ? 19.301 -14.949 -21.112 1.00 68.19 78 ARG A C 1
ATOM 625 O O . ARG A 1 78 ? 20.375 -14.380 -20.923 1.00 68.19 78 ARG A O 1
ATOM 632 N N . GLU A 1 79 ? 19.149 -16.257 -21.320 1.00 51.66 79 GLU A N 1
ATOM 633 C CA . GLU A 1 79 ? 20.236 -17.139 -21.774 1.00 51.66 79 GLU A CA 1
ATOM 634 C C . GLU A 1 79 ? 20.776 -16.666 -23.129 1.00 51.66 79 GLU A C 1
ATOM 636 O O . GLU A 1 79 ? 19.970 -16.134 -23.935 1.00 51.66 79 GLU A O 1
#

Sequence (79 aa):
SGMLTPRMHALELVPGIGKKMLQKFLTERDNASFTSFEDVKNRTGLPNPVEAIVKRIVQEIKNKDEKYRLFVREPSPRE

Radius of gyration: 13.99 Å; Cα contacts (8 Å, |Δi|>4): 59; chains: 1; bounding box: 36×25×35 Å